Protein AF-A0A6B3EIV5-F1 (afdb_monomer)

Mean predicted aligned error: 2.8 Å

Foldseek 3Di:
DDDDDPQKFKWFFLDFDDDPVQVCQVVCNDPDHAPPPADGTQWTWTAGPVGFIKIGGFDPSHHRPDRMTMDRNVGIDGDDPPDDSD

Secondary structure (DSSP, 8-state):
-PPP-TTEEEEEEEEE---HHHHHHHTT-SSS-PPSS-B--S-EEEE-TT--EEEE-B-TTB-SSSSEEEEEGGG-EEPPTT----

Sequence (86 aa):
RPEPGPGQLLVQVLAANVNFPDALLCRGQYQIRPPLPFTPGVELCGRTADGRRLIGTPVLPHGGFAEYALLEEAASLPAPDALDDA

Structure (mmCIF, N/CA/C/O backbone):
data_AF-A0A6B3EIV5-F1
#
_entry.id   AF-A0A6B3EIV5-F1
#
loop_
_atom_site.group_PDB
_atom_site.id
_atom_site.type_symbol
_atom_site.label_atom_id
_atom_site.label_alt_id
_atom_site.label_comp_id
_atom_site.label_asym_id
_atom_site.label_entity_id
_atom_site.label_seq_id
_atom_site.pdbx_PDB_ins_code
_atom_site.Cartn_x
_atom_site.Cartn_y
_atom_site.Cartn_z
_atom_site.occupancy
_atom_site.B_iso_or_equiv
_atom_site.auth_seq_id
_atom_site.auth_comp_id
_atom_site.auth_asym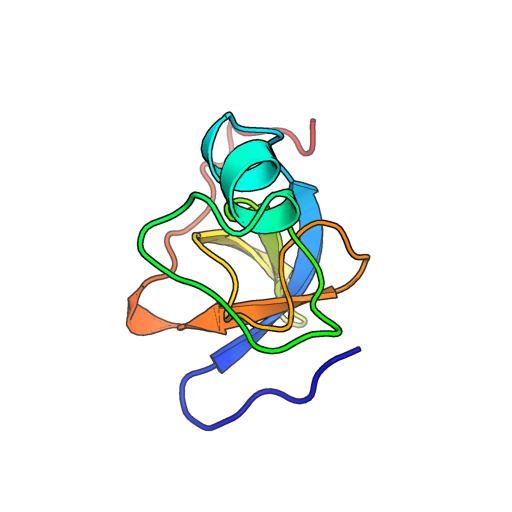_id
_atom_site.auth_atom_id
_atom_site.pdbx_PDB_model_num
ATOM 1 N N . ARG A 1 1 ? -14.314 -4.762 -1.010 1.00 87.25 1 ARG A N 1
ATOM 2 C CA . ARG A 1 1 ? -13.313 -3.709 -1.306 1.00 87.25 1 ARG A CA 1
ATOM 3 C C . ARG A 1 1 ? -13.693 -2.454 -0.528 1.00 87.25 1 ARG A C 1
A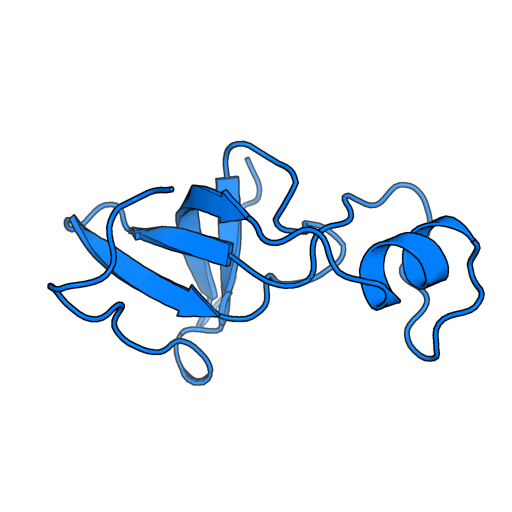TOM 5 O O . ARG A 1 1 ? -14.894 -2.246 -0.391 1.00 87.25 1 ARG A O 1
ATOM 12 N N . PRO A 1 2 ? -12.732 -1.700 0.020 1.00 94.56 2 PRO A N 1
ATOM 13 C CA . PRO A 1 2 ? -13.018 -0.476 0.770 1.00 94.56 2 PRO A CA 1
ATOM 14 C C . PRO A 1 2 ? -13.632 0.610 -0.129 1.00 94.56 2 PRO A C 1
ATOM 16 O O . PRO A 1 2 ? -13.468 0.567 -1.351 1.00 94.56 2 PRO A O 1
ATOM 19 N N . GLU A 1 3 ? -14.346 1.563 0.470 1.00 96.38 3 GLU A N 1
ATOM 20 C CA . GLU A 1 3 ? -14.919 2.719 -0.232 1.00 96.38 3 GLU A CA 1
ATOM 21 C C . GLU A 1 3 ? -13.987 3.933 -0.076 1.00 96.38 3 GLU A C 1
ATOM 23 O O . GLU A 1 3 ? -13.625 4.258 1.056 1.00 96.38 3 GLU A O 1
ATOM 28 N N . PRO A 1 4 ? -13.563 4.591 -1.172 1.00 97.44 4 PRO A N 1
ATOM 29 C CA . PRO A 1 4 ? -12.674 5.746 -1.089 1.00 97.44 4 PRO A CA 1
ATOM 30 C C . PRO A 1 4 ? -13.392 6.962 -0.489 1.00 97.44 4 PRO A C 1
ATOM 32 O O . PRO A 1 4 ? -14.490 7.322 -0.917 1.00 97.44 4 PRO A O 1
ATOM 35 N N . GLY A 1 5 ? -12.748 7.620 0.476 1.00 96.94 5 GLY A N 1
ATOM 36 C CA . GLY A 1 5 ? -13.133 8.944 0.956 1.00 96.94 5 GLY A CA 1
ATOM 37 C C . GLY A 1 5 ? -12.605 10.086 0.071 1.00 96.94 5 GLY A C 1
ATOM 38 O O . GLY A 1 5 ? -11.969 9.848 -0.960 1.00 96.94 5 GLY A O 1
ATOM 39 N N . PRO A 1 6 ? -12.842 11.352 0.461 1.00 97.56 6 PRO A N 1
ATOM 40 C CA . PRO A 1 6 ? -12.279 12.507 -0.235 1.00 97.56 6 PRO A CA 1
ATOM 41 C C . PRO A 1 6 ? -10.749 12.427 -0.323 1.00 97.56 6 PRO A C 1
ATOM 43 O O . PRO A 1 6 ? -10.089 12.235 0.693 1.00 97.56 6 PRO A O 1
ATOM 46 N N . GLY A 1 7 ? -10.194 12.591 -1.528 1.00 97.31 7 GLY A N 1
ATOM 47 C CA . GLY A 1 7 ? -8.745 12.530 -1.769 1.00 97.31 7 GLY A CA 1
ATOM 48 C C . GLY A 1 7 ? -8.157 11.118 -1.824 1.00 97.31 7 GLY A C 1
ATOM 49 O O . GLY A 1 7 ? -6.952 10.977 -2.018 1.00 97.31 7 GLY A O 1
ATOM 50 N N . GLN A 1 8 ? -8.983 10.076 -1.698 1.00 98.31 8 GLN A N 1
ATOM 51 C CA . GLN A 1 8 ? -8.535 8.690 -1.767 1.00 98.31 8 GLN A CA 1
ATOM 52 C C . GLN A 1 8 ? -8.856 8.057 -3.116 1.00 98.31 8 GLN A C 1
ATOM 54 O O . GLN A 1 8 ? -9.910 8.277 -3.714 1.00 98.31 8 GLN A O 1
ATOM 59 N N . LEU A 1 9 ? -7.948 7.202 -3.567 1.00 98.31 9 LEU A N 1
ATOM 60 C CA . LEU A 1 9 ? -8.087 6.414 -4.778 1.00 98.31 9 LEU A CA 1
ATOM 61 C C . LEU A 1 9 ? -8.246 4.948 -4.401 1.00 98.31 9 LEU A C 1
ATOM 63 O O . LEU A 1 9 ? -7.401 4.376 -3.715 1.00 98.31 9 LEU A O 1
ATOM 67 N N . LEU A 1 10 ? -9.314 4.324 -4.892 1.00 98.44 10 LEU A N 1
ATOM 68 C CA . LEU A 1 10 ? -9.425 2.872 -4.887 1.00 98.44 10 LEU A CA 1
ATOM 69 C C . LEU A 1 10 ? -8.563 2.306 -6.016 1.00 98.44 10 LEU A C 1
ATOM 71 O O . LEU A 1 10 ? -8.759 2.656 -7.184 1.00 98.44 10 LEU A O 1
ATOM 75 N N . VAL A 1 11 ? -7.660 1.395 -5.670 1.00 98.38 11 VAL A N 1
ATOM 76 C CA . VAL A 1 11 ? -6.807 0.698 -6.633 1.00 98.38 11 VAL A CA 1
ATOM 77 C C . VAL A 1 11 ? -7.007 -0.809 -6.555 1.00 98.38 11 VAL A C 1
ATOM 79 O O . VAL A 1 11 ? -7.200 -1.364 -5.472 1.00 98.38 11 VAL A O 1
ATOM 82 N N . GLN A 1 12 ? -6.954 -1.475 -7.707 1.00 98.19 12 GLN A N 1
ATOM 83 C CA . GLN A 1 12 ? -6.702 -2.911 -7.774 1.00 98.19 12 GLN A CA 1
ATOM 84 C C . GLN A 1 12 ? -5.222 -3.136 -7.475 1.00 98.19 12 GLN A C 1
ATOM 86 O O . GLN A 1 12 ? -4.373 -2.546 -8.144 1.00 98.19 12 GLN A O 1
ATOM 91 N N . VAL A 1 13 ? -4.909 -3.966 -6.487 1.00 97.62 13 VAL A N 1
ATOM 92 C CA . VAL A 1 13 ? -3.520 -4.281 -6.140 1.00 97.62 13 VAL A CA 1
ATOM 93 C C . VAL A 1 13 ? -2.932 -5.176 -7.226 1.00 97.62 13 VAL A C 1
ATOM 95 O O . VAL A 1 13 ? -3.522 -6.192 -7.589 1.00 97.62 13 VAL A O 1
ATOM 98 N N . LEU A 1 14 ? -1.788 -4.762 -7.767 1.00 96.38 14 LEU A N 1
ATOM 99 C CA . LEU A 1 14 ? -1.027 -5.518 -8.761 1.00 96.38 14 LEU A CA 1
ATOM 100 C C . LEU A 1 14 ? 0.072 -6.324 -8.075 1.00 96.38 14 LEU A C 1
ATOM 102 O O . LEU A 1 14 ? 0.181 -7.524 -8.293 1.00 96.38 14 LEU A O 1
ATOM 106 N N . ALA A 1 15 ? 0.807 -5.660 -7.183 1.00 95.25 15 ALA A N 1
ATOM 107 C CA . ALA A 1 15 ? 1.838 -6.243 -6.341 1.00 95.25 15 ALA A CA 1
ATOM 108 C C . ALA A 1 15 ? 1.837 -5.554 -4.972 1.00 95.25 15 ALA A C 1
ATOM 110 O O . ALA A 1 15 ? 1.533 -4.361 -4.872 1.00 95.25 15 ALA A O 1
ATOM 111 N N . ALA A 1 16 ? 2.197 -6.291 -3.924 1.00 95.44 16 ALA A N 1
ATOM 112 C CA . ALA A 1 16 ? 2.391 -5.756 -2.582 1.00 95.44 16 ALA A CA 1
ATOM 113 C C . ALA A 1 16 ? 3.695 -6.298 -1.998 1.00 95.44 16 ALA A C 1
ATOM 115 O O . ALA A 1 16 ? 3.927 -7.509 -1.999 1.00 95.44 16 ALA A O 1
ATOM 116 N N . ASN A 1 17 ? 4.535 -5.402 -1.483 1.00 92.25 17 ASN A N 1
ATOM 117 C CA . ASN A 1 17 ? 5.825 -5.784 -0.920 1.00 92.25 17 ASN A CA 1
ATOM 118 C C . ASN A 1 17 ? 5.626 -6.402 0.462 1.00 92.25 17 ASN A C 1
ATOM 120 O O . ASN A 1 17 ? 4.841 -5.905 1.270 1.00 92.25 17 ASN A O 1
ATOM 124 N N . VAL A 1 18 ? 6.389 -7.452 0.762 1.00 95.38 18 VAL A N 1
ATOM 125 C CA . VAL A 1 18 ? 6.458 -8.019 2.111 1.00 95.38 18 VAL A CA 1
ATOM 126 C C . VAL A 1 18 ? 7.679 -7.455 2.819 1.00 95.38 18 VAL A C 1
ATOM 128 O O . VAL A 1 18 ? 8.811 -7.811 2.496 1.00 95.38 18 VAL A O 1
ATOM 131 N N . ASN A 1 19 ? 7.449 -6.600 3.813 1.00 94.25 19 ASN A N 1
ATOM 132 C CA . ASN A 1 19 ? 8.504 -5.910 4.539 1.00 94.25 19 ASN A CA 1
ATOM 133 C C . ASN A 1 19 ? 8.545 -6.303 6.028 1.00 94.25 19 ASN A C 1
ATOM 135 O O . ASN A 1 19 ? 7.607 -6.858 6.603 1.00 94.25 19 ASN A O 1
ATOM 139 N N . PHE A 1 20 ? 9.643 -5.956 6.707 1.00 96.62 20 PHE A N 1
ATOM 140 C CA . PHE A 1 20 ? 9.769 -6.150 8.157 1.00 96.62 20 PHE A CA 1
ATOM 141 C C . PHE A 1 20 ? 8.694 -5.405 8.989 1.00 96.62 20 PHE A C 1
ATOM 143 O O . PHE A 1 20 ? 8.174 -6.006 9.936 1.00 96.62 20 PHE A O 1
ATOM 150 N N . PRO A 1 21 ? 8.288 -4.155 8.661 1.00 94.56 21 PRO A N 1
ATOM 151 C CA . PRO A 1 21 ? 7.190 -3.471 9.347 1.00 94.56 21 PRO A CA 1
ATOM 152 C C . PRO A 1 21 ? 5.854 -4.219 9.301 1.00 94.56 21 PRO A C 1
ATOM 154 O O . PRO A 1 21 ? 5.109 -4.143 10.275 1.00 94.56 21 PRO A O 1
ATOM 157 N N . ASP A 1 22 ? 5.564 -4.992 8.249 1.00 96.19 22 ASP A N 1
ATOM 158 C CA . ASP A 1 22 ? 4.333 -5.791 8.175 1.00 96.19 22 ASP A CA 1
ATOM 159 C C . ASP A 1 22 ? 4.295 -6.854 9.278 1.00 96.19 22 ASP A C 1
ATOM 161 O O . ASP A 1 22 ? 3.288 -7.021 9.969 1.00 96.19 22 ASP A O 1
ATOM 165 N N . ALA A 1 23 ? 5.428 -7.521 9.523 1.00 96.44 23 ALA A N 1
ATOM 166 C CA . ALA A 1 23 ? 5.552 -8.478 10.618 1.00 96.44 23 ALA A CA 1
ATOM 167 C C . ALA A 1 23 ? 5.397 -7.800 11.991 1.00 96.44 23 ALA A C 1
ATOM 169 O O . ALA A 1 23 ? 4.772 -8.363 12.895 1.00 96.44 23 ALA A O 1
ATOM 170 N N . LEU A 1 24 ? 5.938 -6.587 12.156 1.00 97.06 24 LEU A N 1
ATOM 171 C CA . LEU A 1 24 ? 5.787 -5.813 13.391 1.00 97.06 24 LEU A CA 1
ATOM 172 C C . LEU A 1 24 ? 4.345 -5.339 13.610 1.00 97.06 24 LEU A C 1
ATOM 174 O O . LEU A 1 24 ? 3.877 -5.373 14.750 1.00 97.06 24 LEU A O 1
ATOM 178 N N . LEU A 1 25 ? 3.632 -4.939 12.551 1.00 96.00 25 LEU A N 1
ATOM 179 C CA . LEU A 1 25 ? 2.210 -4.587 12.602 1.00 96.00 25 LEU A CA 1
ATOM 180 C C . LEU A 1 25 ? 1.379 -5.777 13.080 1.00 96.00 25 LEU A C 1
ATOM 182 O O . LEU A 1 25 ? 0.636 -5.647 14.052 1.00 96.00 25 LEU A O 1
ATOM 186 N N . CYS A 1 26 ? 1.570 -6.954 12.476 1.00 95.38 26 CYS A N 1
ATOM 187 C CA . CYS A 1 26 ? 0.882 -8.184 12.880 1.00 95.38 26 CYS A CA 1
ATOM 188 C C . CYS A 1 26 ? 1.133 -8.556 14.351 1.00 95.38 26 CYS A C 1
ATOM 190 O O . CYS A 1 26 ? 0.260 -9.121 15.00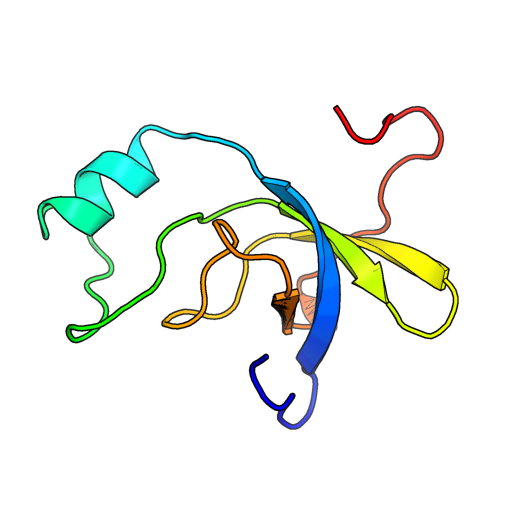5 1.00 95.38 26 CYS A O 1
ATOM 192 N N . ARG A 1 27 ? 2.316 -8.233 14.891 1.00 95.56 27 ARG A N 1
ATOM 193 C CA . ARG A 1 27 ? 2.680 -8.486 16.297 1.00 95.56 27 ARG A CA 1
ATOM 194 C C . ARG A 1 27 ? 2.258 -7.373 17.262 1.00 95.56 27 ARG A C 1
ATOM 196 O O . ARG A 1 27 ? 2.496 -7.506 18.460 1.00 95.56 27 ARG A O 1
ATOM 203 N N . GLY A 1 28 ? 1.701 -6.262 16.774 1.00 94.50 28 GLY A N 1
ATOM 204 C CA . GLY A 1 28 ? 1.420 -5.076 17.594 1.00 94.50 28 GLY A CA 1
ATOM 205 C C . GLY A 1 28 ? 2.681 -4.391 18.142 1.00 94.50 28 GLY A C 1
ATOM 206 O O . GLY A 1 28 ? 2.619 -3.670 19.136 1.00 94.50 28 GLY A O 1
ATOM 207 N N . GLN A 1 29 ? 3.834 -4.636 17.513 1.00 95.88 29 GLN A N 1
ATOM 208 C CA . GLN A 1 29 ? 5.153 -4.148 17.930 1.00 95.88 29 GLN A CA 1
ATOM 209 C C . GLN A 1 29 ? 5.620 -2.928 17.129 1.00 95.88 29 GLN A C 1
ATOM 211 O O . GLN A 1 29 ? 6.650 -2.342 17.455 1.00 95.88 29 GLN A O 1
ATOM 216 N N . TYR A 1 30 ? 4.874 -2.527 16.098 1.00 94.81 30 TYR A N 1
ATOM 217 C CA . TYR A 1 30 ? 5.165 -1.309 15.351 1.00 94.81 30 TYR A CA 1
ATOM 218 C C . TYR A 1 30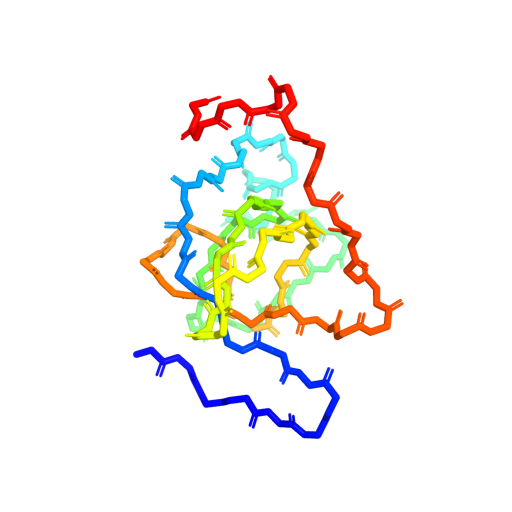 ? 4.690 -0.048 16.095 1.00 94.81 30 TYR A C 1
ATOM 220 O O . TYR A 1 30 ? 3.911 -0.117 17.056 1.00 94.81 30 TYR A O 1
ATOM 228 N N . GLN A 1 31 ? 5.195 1.115 15.670 1.00 93.50 31 GLN A N 1
ATOM 229 C CA . GLN A 1 31 ? 4.813 2.414 16.240 1.00 93.50 31 GLN A CA 1
ATOM 230 C C . GLN A 1 31 ? 3.337 2.720 15.967 1.00 93.50 31 GLN A C 1
ATOM 232 O O . GLN A 1 31 ? 2.605 3.122 16.868 1.00 93.50 31 GLN A O 1
ATOM 237 N N . ILE A 1 32 ? 2.897 2.471 14.732 1.00 89.75 32 ILE A N 1
ATOM 238 C CA . ILE A 1 32 ? 1.489 2.531 14.339 1.00 89.75 32 ILE A CA 1
ATOM 239 C C . ILE A 1 32 ? 0.835 1.198 14.703 1.00 89.75 32 ILE A C 1
ATOM 241 O O . ILE A 1 32 ? 1.377 0.137 14.398 1.00 89.75 32 ILE A O 1
ATOM 245 N N . ARG A 1 33 ? -0.327 1.250 15.361 1.00 92.56 33 ARG A N 1
ATOM 246 C CA . ARG A 1 33 ? -1.071 0.067 15.819 1.00 92.56 33 ARG A CA 1
ATOM 247 C C . ARG A 1 33 ? -2.543 0.197 15.430 1.00 92.56 33 ARG A C 1
ATOM 249 O O . ARG A 1 33 ? -3.318 0.757 16.205 1.00 92.56 33 ARG A O 1
ATOM 256 N N . PRO A 1 34 ? -2.928 -0.261 14.228 1.00 91.69 34 PRO A N 1
ATOM 257 C CA . PRO A 1 34 ? -4.323 -0.252 13.810 1.00 91.69 34 PRO A CA 1
ATOM 258 C C . PRO A 1 34 ? -5.184 -1.093 14.766 1.00 91.69 34 PRO A C 1
ATOM 260 O O . PRO A 1 34 ? -4.704 -2.114 15.271 1.00 91.69 34 PRO A O 1
ATOM 263 N N . PRO A 1 35 ? -6.444 -0.702 15.022 1.00 91.75 35 PRO A N 1
ATOM 264 C CA . PRO A 1 35 ? -7.366 -1.553 15.762 1.00 91.75 35 PRO A CA 1
ATOM 265 C C . PRO A 1 35 ? -7.601 -2.863 14.999 1.00 91.75 35 PRO A C 1
ATOM 267 O O . PRO A 1 35 ? -7.669 -2.877 13.772 1.00 91.75 35 PRO A O 1
ATOM 270 N N . LEU A 1 36 ? -7.732 -3.969 15.732 1.00 94.12 36 LEU A N 1
ATOM 271 C CA . LEU A 1 36 ? -8.099 -5.258 15.149 1.00 94.12 36 LEU A CA 1
ATOM 272 C C . LEU A 1 36 ? -9.613 -5.305 14.855 1.00 94.12 36 LEU A C 1
ATOM 274 O O . LEU A 1 36 ? -10.389 -4.784 15.661 1.00 94.12 36 LEU A O 1
ATOM 278 N N . PRO A 1 37 ? -10.051 -5.986 13.777 1.00 94.62 37 PRO A N 1
ATOM 279 C CA . PRO A 1 37 ? -9.230 -6.588 12.722 1.00 94.62 37 PRO A CA 1
ATOM 280 C C . PRO A 1 37 ? -8.693 -5.539 11.731 1.00 94.62 37 PRO A C 1
ATOM 282 O O . PRO A 1 37 ? -9.360 -4.548 11.449 1.00 94.62 37 PRO A O 1
ATOM 285 N N . PHE A 1 38 ? -7.518 -5.795 11.151 1.00 96.31 38 PHE A N 1
ATOM 286 C CA . PHE A 1 38 ? -6.972 -4.998 10.047 1.00 96.31 38 PHE A CA 1
ATOM 287 C C . PHE A 1 38 ? -6.296 -5.895 9.003 1.00 96.31 38 PHE A C 1
ATOM 289 O O . PHE A 1 38 ? -5.925 -7.034 9.296 1.00 96.31 38 PHE A O 1
ATOM 296 N N . THR A 1 39 ? -6.118 -5.361 7.796 1.00 97.25 39 THR A N 1
ATOM 297 C CA . THR A 1 39 ? -5.345 -5.983 6.715 1.00 97.25 39 THR A CA 1
ATOM 298 C C . THR A 1 39 ? -3.922 -5.404 6.713 1.00 97.25 39 THR A C 1
ATOM 300 O O . THR A 1 39 ? -3.791 -4.183 6.614 1.00 97.25 39 THR A O 1
ATOM 303 N N . PRO A 1 40 ? -2.858 -6.223 6.832 1.00 96.56 40 PRO A N 1
ATOM 304 C CA . PRO A 1 40 ? -1.465 -5.766 6.723 1.00 96.56 40 PRO A CA 1
ATOM 305 C C . PRO A 1 40 ? -1.046 -5.435 5.277 1.00 96.56 40 PRO A C 1
ATOM 307 O O . PRO A 1 40 ? -1.847 -5.540 4.349 1.00 96.56 40 PRO A O 1
ATOM 310 N N . GLY A 1 41 ? 0.219 -5.056 5.080 1.00 96.81 41 GLY A N 1
ATOM 311 C CA . GLY A 1 41 ? 0.771 -4.639 3.792 1.00 96.81 41 GLY A CA 1
ATOM 312 C C . GLY A 1 41 ? 0.883 -3.123 3.736 1.00 96.81 41 GLY A C 1
ATOM 313 O O . GLY A 1 41 ? -0.126 -2.441 3.575 1.00 96.81 41 GLY A O 1
ATOM 314 N N . VAL A 1 42 ? 2.099 -2.604 3.899 1.00 96.38 42 VAL A N 1
ATOM 315 C CA . VAL A 1 42 ? 2.383 -1.156 3.972 1.00 96.38 42 VAL A CA 1
ATOM 316 C C . VAL A 1 42 ? 2.873 -0.539 2.663 1.00 96.38 42 VAL A C 1
ATOM 318 O O . VAL A 1 42 ? 3.048 0.675 2.589 1.00 96.38 42 VAL A O 1
ATOM 321 N N . GLU A 1 43 ? 3.067 -1.338 1.619 1.00 96.06 43 GLU A N 1
ATOM 322 C CA . GLU A 1 43 ? 3.486 -0.860 0.302 1.00 96.06 43 GLU A CA 1
ATOM 323 C C . GLU A 1 43 ? 2.839 -1.688 -0.800 1.00 96.06 43 GLU A C 1
ATOM 325 O O . GLU A 1 43 ? 2.737 -2.913 -0.694 1.00 96.06 43 GLU A O 1
ATOM 330 N N . LEU A 1 44 ? 2.421 -1.014 -1.870 1.00 96.50 44 LEU A N 1
ATOM 331 C CA . LEU A 1 44 ? 1.862 -1.663 -3.047 1.00 96.50 44 LEU A CA 1
ATOM 332 C C . LEU A 1 44 ? 2.127 -0.881 -4.333 1.00 96.50 44 LEU A C 1
ATOM 334 O O . LEU A 1 44 ? 2.326 0.337 -4.312 1.00 96.50 44 LEU A O 1
ATOM 338 N N . CYS A 1 45 ? 2.033 -1.597 -5.452 1.00 96.88 45 CYS A N 1
ATOM 339 C CA . CYS A 1 45 ? 1.695 -1.045 -6.755 1.00 96.88 45 CYS A CA 1
ATOM 340 C C . CYS A 1 45 ? 0.235 -1.391 -7.072 1.00 96.88 45 CYS A C 1
ATOM 342 O O . CYS A 1 45 ? -0.194 -2.538 -6.917 1.00 96.88 45 CYS A O 1
ATOM 344 N N . GLY A 1 46 ? -0.540 -0.403 -7.512 1.00 96.62 46 GLY A N 1
ATOM 345 C CA . GLY A 1 46 ? -1.959 -0.559 -7.799 1.00 96.62 46 GLY A CA 1
ATOM 346 C C . GLY A 1 46 ? -2.398 0.144 -9.076 1.00 96.62 46 GLY A C 1
ATOM 347 O O . GLY A 1 46 ? -1.746 1.070 -9.557 1.00 96.62 46 GLY A O 1
ATOM 348 N N . ARG A 1 47 ? -3.534 -0.297 -9.620 1.00 97.62 47 ARG A N 1
ATOM 349 C CA . ARG A 1 47 ? -4.172 0.266 -10.814 1.00 97.62 47 ARG A CA 1
ATOM 350 C C . ARG A 1 47 ? -5.495 0.929 -10.462 1.00 97.62 47 ARG A C 1
ATOM 352 O O . ARG A 1 47 ? -6.369 0.291 -9.876 1.00 97.62 47 ARG A O 1
ATOM 359 N N . THR A 1 48 ? -5.661 2.189 -10.834 1.00 98.00 48 THR A N 1
ATOM 360 C CA . THR A 1 48 ? -6.942 2.904 -10.734 1.00 98.00 48 THR A CA 1
ATOM 361 C C . THR A 1 48 ? -7.904 2.465 -11.843 1.00 98.00 48 THR A C 1
ATOM 363 O O . THR A 1 48 ? -7.507 1.863 -12.843 1.00 98.00 48 THR A O 1
ATOM 366 N N . ALA A 1 49 ? -9.190 2.803 -11.702 1.00 96.62 49 ALA A N 1
ATOM 367 C CA . ALA A 1 49 ? -10.212 2.481 -12.705 1.00 96.62 49 ALA A CA 1
ATOM 368 C C . ALA A 1 49 ? -9.969 3.148 -14.076 1.00 96.62 49 ALA A C 1
ATOM 370 O O . ALA A 1 49 ? -10.382 2.607 -15.098 1.00 96.62 49 ALA A O 1
ATOM 371 N N . ASP A 1 50 ? -9.286 4.296 -14.101 1.00 96.56 50 ASP A N 1
ATOM 372 C CA . ASP A 1 50 ? -8.871 5.000 -15.324 1.00 96.56 50 ASP A CA 1
ATOM 373 C C . ASP A 1 50 ? -7.538 4.478 -15.905 1.00 96.56 50 ASP A C 1
ATOM 375 O O . ASP A 1 50 ? -7.038 5.016 -16.890 1.00 96.56 50 ASP A O 1
ATOM 379 N N . GLY A 1 51 ? -6.968 3.414 -15.325 1.00 96.19 51 GLY A N 1
ATOM 380 C CA . GLY A 1 51 ? -5.806 2.700 -15.855 1.00 96.19 51 GLY A CA 1
ATOM 381 C C . GLY A 1 51 ? -4.441 3.220 -15.399 1.00 96.19 51 GLY A C 1
ATOM 382 O O . GLY A 1 51 ? -3.431 2.609 -15.755 1.00 96.19 51 GLY A O 1
ATOM 383 N N . ARG A 1 52 ? -4.373 4.290 -14.594 1.00 96.44 52 ARG A N 1
ATOM 384 C CA . ARG A 1 52 ? -3.100 4.767 -14.026 1.00 96.44 52 ARG A CA 1
ATOM 385 C C . ARG A 1 52 ? -2.514 3.717 -13.082 1.00 96.44 52 ARG A C 1
ATOM 387 O O . 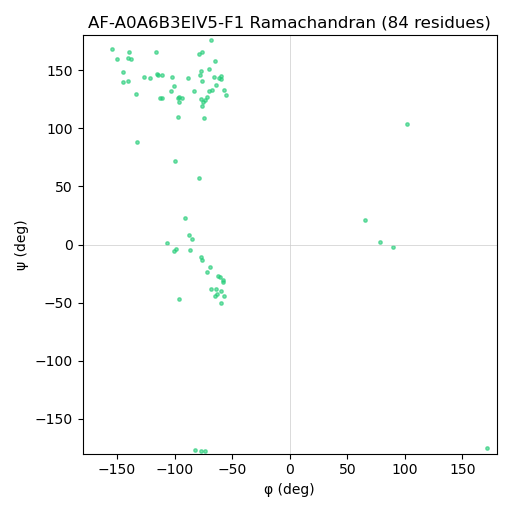ARG A 1 52 ? -3.228 3.130 -12.269 1.00 96.44 52 ARG A O 1
ATOM 394 N N . ARG A 1 53 ? -1.200 3.502 -13.172 1.00 96.75 53 ARG A N 1
ATOM 395 C CA . ARG A 1 53 ? -0.441 2.696 -12.208 1.00 96.75 53 ARG A CA 1
ATOM 396 C C . ARG A 1 53 ? 0.190 3.623 -11.181 1.00 96.75 53 ARG A C 1
ATOM 398 O O . ARG A 1 53 ? 0.874 4.576 -11.552 1.00 96.75 53 ARG A O 1
ATOM 405 N N . LEU A 1 54 ? -0.052 3.345 -9.908 1.00 97.38 54 LEU A N 1
ATOM 406 C CA . LEU A 1 54 ? 0.429 4.135 -8.783 1.00 97.38 54 LEU A CA 1
ATOM 407 C C . LEU A 1 54 ? 1.173 3.237 -7.800 1.00 97.38 54 LEU A C 1
ATOM 409 O O . LEU A 1 54 ? 0.782 2.092 -7.585 1.00 97.38 54 LEU A O 1
ATOM 413 N N . ILE A 1 55 ? 2.221 3.772 -7.190 1.00 96.94 55 ILE A N 1
ATOM 414 C CA . ILE A 1 55 ? 2.897 3.182 -6.038 1.00 96.94 55 ILE A CA 1
ATOM 415 C C . ILE A 1 55 ? 2.638 4.043 -4.807 1.00 96.94 55 ILE A C 1
ATOM 417 O O . ILE A 1 55 ? 2.538 5.272 -4.901 1.00 96.94 55 ILE A O 1
ATOM 421 N N . GLY A 1 56 ? 2.537 3.402 -3.649 1.00 96.38 56 GLY A N 1
ATOM 422 C CA . GLY A 1 56 ? 2.371 4.119 -2.396 1.00 96.38 56 GLY A CA 1
ATOM 423 C C . GLY A 1 56 ? 2.062 3.222 -1.209 1.00 96.38 56 GLY A C 1
ATOM 424 O O . GLY A 1 56 ? 2.041 1.991 -1.298 1.00 96.38 56 GLY A O 1
ATOM 425 N N . THR A 1 57 ? 1.804 3.884 -0.087 1.00 96.81 57 THR A N 1
ATOM 426 C CA . THR A 1 57 ? 1.388 3.255 1.163 1.00 96.81 57 THR A CA 1
ATOM 427 C C . THR A 1 57 ? -0.140 3.241 1.244 1.00 96.81 57 THR A C 1
ATOM 429 O O . THR A 1 57 ? -0.760 4.301 1.123 1.00 96.81 57 THR A O 1
ATOM 432 N N . PRO A 1 58 ? -0.767 2.074 1.460 1.00 96.94 58 PRO A N 1
ATOM 433 C CA . PRO A 1 58 ? -2.210 1.971 1.597 1.00 96.94 58 PRO A CA 1
ATOM 434 C C . PRO A 1 58 ? -2.729 2.584 2.896 1.00 96.94 58 PRO A C 1
ATOM 436 O O . PRO A 1 58 ? -2.063 2.575 3.935 1.00 96.94 58 PRO A O 1
ATOM 439 N N . VAL A 1 59 ? -3.967 3.069 2.849 1.00 96.19 59 VAL A N 1
ATOM 440 C CA . VAL A 1 59 ? -4.659 3.637 4.008 1.00 96.19 59 VAL A CA 1
ATOM 441 C C . VAL A 1 59 ? -5.097 2.518 4.955 1.00 96.19 59 VAL A C 1
ATOM 443 O O . VAL A 1 59 ? -6.031 1.758 4.688 1.00 96.19 59 VAL A O 1
ATOM 446 N N . LEU A 1 60 ? -4.433 2.426 6.108 1.00 94.06 60 LEU A N 1
ATOM 447 C CA . LEU A 1 60 ? -4.826 1.517 7.186 1.00 94.06 60 LEU A CA 1
ATOM 448 C C . LEU A 1 60 ? -6.197 1.928 7.767 1.00 94.06 60 LEU A C 1
ATOM 450 O O . LEU A 1 60 ? -6.477 3.121 7.874 1.00 94.06 60 LEU A O 1
ATOM 454 N N . PRO A 1 61 ? -7.059 0.973 8.167 1.00 94.88 61 PRO A N 1
ATOM 455 C CA . PRO A 1 61 ? -6.772 -0.445 8.414 1.00 94.88 61 PRO A CA 1
ATOM 456 C C . PRO A 1 61 ? -6.874 -1.366 7.179 1.00 94.88 61 PRO A C 1
ATOM 458 O O . PRO A 1 61 ? -6.795 -2.585 7.334 1.00 94.88 61 PRO A O 1
ATOM 461 N N . HIS A 1 62 ? -7.040 -0.828 5.967 1.00 96.38 62 HIS A N 1
ATOM 462 C CA . HIS A 1 62 ? -7.170 -1.599 4.725 1.00 96.38 62 HIS A CA 1
ATOM 463 C C . HIS A 1 62 ? -5.847 -1.649 3.940 1.00 96.38 62 HIS A C 1
ATOM 465 O O . HIS A 1 62 ? -5.704 -1.005 2.902 1.00 96.38 62 HIS A O 1
ATOM 471 N N . GLY A 1 63 ? -4.875 -2.404 4.463 1.00 97.19 63 GLY A N 1
ATOM 472 C CA . GLY A 1 63 ? -3.548 -2.568 3.863 1.00 97.19 63 GLY A CA 1
ATOM 473 C C . GLY A 1 63 ? -3.514 -3.340 2.539 1.00 97.19 63 GLY A C 1
ATOM 474 O O . GLY A 1 63 ? -4.522 -3.84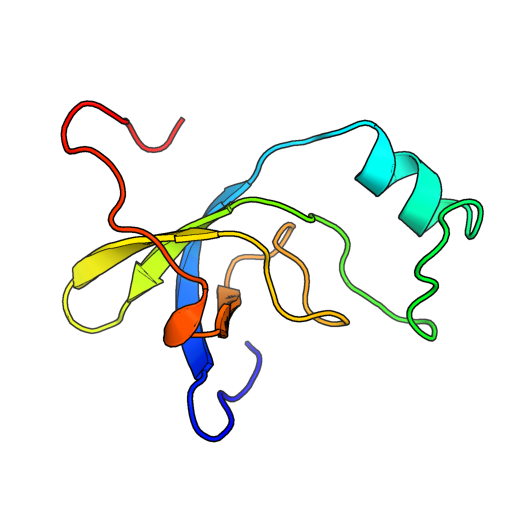7 2.045 1.00 97.19 63 GLY A O 1
ATOM 475 N N . GLY A 1 64 ? -2.313 -3.411 1.965 1.00 97.56 64 GLY A N 1
ATOM 476 C CA . GLY A 1 64 ? -2.048 -3.879 0.603 1.00 97.56 64 GLY A CA 1
ATOM 477 C C . GLY A 1 64 ? -2.073 -5.393 0.402 1.00 97.56 64 GLY A C 1
ATOM 478 O O . GLY A 1 64 ? -2.095 -5.834 -0.742 1.00 97.56 64 GLY A O 1
ATOM 479 N N . PHE A 1 65 ? -2.114 -6.211 1.460 1.00 97.81 65 PHE A N 1
ATOM 480 C CA . PHE A 1 65 ? -2.279 -7.669 1.335 1.00 97.81 65 PHE A CA 1
ATOM 481 C C . PHE A 1 65 ? -3.747 -8.047 1.081 1.00 97.81 65 PHE A C 1
ATOM 483 O O . PHE A 1 65 ? -4.373 -8.786 1.843 1.00 97.81 65 PHE A O 1
ATOM 490 N N . ALA A 1 66 ? -4.302 -7.493 0.006 1.00 97.81 66 ALA A N 1
ATOM 491 C CA . ALA A 1 66 ? -5.667 -7.670 -0.464 1.00 97.81 66 ALA A CA 1
ATOM 492 C C . ALA A 1 66 ? -5.740 -7.417 -1.978 1.00 97.81 66 ALA A C 1
ATOM 494 O O . ALA A 1 66 ? -4.825 -6.861 -2.568 1.00 97.81 66 ALA A O 1
ATOM 495 N N . GLU A 1 67 ? -6.862 -7.771 -2.608 1.00 98.06 67 GLU A N 1
ATOM 496 C CA . GLU A 1 67 ? -7.092 -7.508 -4.040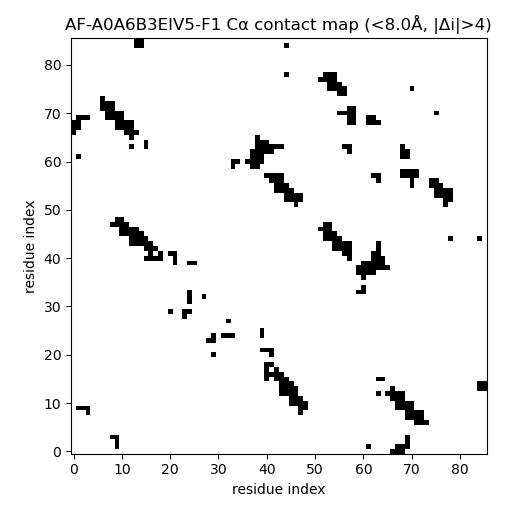 1.00 98.06 67 GLU A CA 1
ATOM 497 C C . GLU A 1 67 ? -7.328 -6.018 -4.348 1.00 98.06 67 GLU A C 1
ATOM 499 O O . GLU A 1 67 ? -7.127 -5.565 -5.475 1.00 98.06 67 GLU A O 1
ATOM 504 N N . TYR A 1 68 ? -7.780 -5.250 -3.352 1.00 98.50 68 TYR A N 1
ATOM 505 C CA . TYR A 1 68 ? -8.070 -3.824 -3.469 1.00 98.50 68 TYR A CA 1
ATOM 506 C C . TYR A 1 68 ? -7.635 -3.080 -2.213 1.00 98.50 68 TYR A C 1
ATOM 508 O O . TYR A 1 68 ? -7.904 -3.540 -1.102 1.00 98.50 68 TYR A O 1
ATOM 516 N N . ALA A 1 69 ? -7.074 -1.890 -2.404 1.00 98.44 69 ALA A N 1
ATOM 517 C CA . ALA A 1 69 ? -6.647 -1.005 -1.330 1.00 98.44 69 ALA A CA 1
ATOM 518 C C . ALA A 1 69 ? -6.983 0.457 -1.655 1.00 98.44 69 ALA A C 1
ATOM 520 O O . ALA A 1 69 ? -7.303 0.796 -2.798 1.00 98.44 69 ALA A O 1
ATOM 521 N N . LEU A 1 70 ? -6.922 1.314 -0.637 1.00 98.50 70 LEU A N 1
ATOM 522 C CA . LEU A 1 70 ? -7.034 2.761 -0.799 1.00 98.50 70 LEU A CA 1
ATOM 523 C C . LEU A 1 70 ? -5.644 3.388 -0.746 1.00 98.50 70 LEU A C 1
ATOM 525 O O . LEU A 1 70 ? -4.866 3.040 0.138 1.00 98.50 70 LEU A O 1
ATOM 529 N N . LEU A 1 71 ? -5.360 4.328 -1.641 1.00 98.38 71 LEU A N 1
ATOM 530 C CA . LEU A 1 71 ? -4.195 5.209 -1.571 1.00 98.38 71 LEU A CA 1
ATOM 531 C C . LEU A 1 71 ? -4.650 6.657 -1.375 1.00 98.38 71 LEU A C 1
ATOM 533 O O . LEU A 1 71 ? -5.679 7.055 -1.916 1.00 98.38 71 LEU A O 1
ATOM 537 N N . GLU A 1 72 ? -3.867 7.457 -0.655 1.00 98.12 72 GLU A N 1
ATOM 538 C CA . GLU A 1 72 ? -4.031 8.915 -0.649 1.00 98.12 72 GLU A CA 1
ATOM 539 C C . GLU A 1 72 ? -3.485 9.487 -1.964 1.00 98.12 72 GLU A C 1
ATOM 541 O O . GLU A 1 72 ? -2.311 9.284 -2.291 1.00 98.12 72 GLU A O 1
ATOM 546 N N . GLU A 1 73 ? -4.308 10.21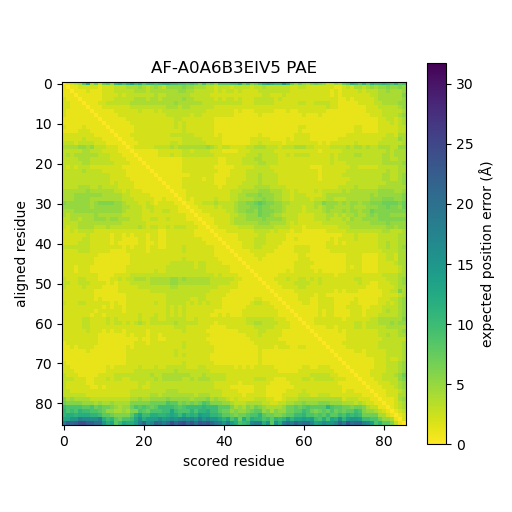3 -2.726 1.00 97.12 73 GLU A N 1
ATOM 547 C CA . GLU A 1 73 ? -3.935 10.743 -4.046 1.00 97.12 73 GLU A CA 1
ATOM 548 C C . GLU A 1 73 ? -2.686 11.627 -3.959 1.00 97.12 73 GLU A C 1
ATOM 550 O O . GLU A 1 73 ? -1.750 11.467 -4.739 1.00 97.12 73 GLU A O 1
ATOM 555 N N . ALA A 1 74 ? -2.629 12.500 -2.951 1.00 97.56 74 ALA A N 1
ATOM 556 C CA . ALA A 1 74 ? -1.523 13.433 -2.749 1.00 97.56 74 ALA A CA 1
ATOM 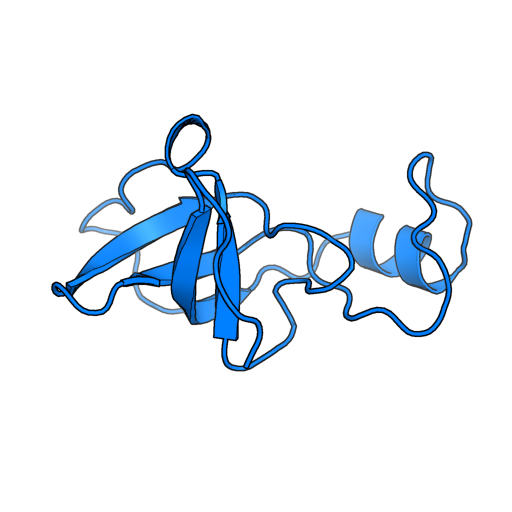557 C C . ALA A 1 74 ? -0.199 12.764 -2.334 1.00 97.56 74 ALA A C 1
ATOM 559 O O . ALA A 1 74 ? 0.858 13.379 -2.466 1.00 97.56 74 ALA A O 1
ATOM 560 N N . ALA A 1 75 ? -0.247 11.533 -1.817 1.00 96.81 75 ALA A N 1
ATOM 561 C CA . ALA A 1 75 ? 0.928 10.775 -1.378 1.00 96.81 75 ALA A CA 1
ATOM 562 C C . ALA A 1 75 ? 1.293 9.628 -2.338 1.00 96.81 75 ALA A C 1
ATOM 564 O O . ALA A 1 75 ? 2.238 8.884 -2.079 1.00 96.81 75 ALA A O 1
ATOM 565 N N . SER A 1 76 ? 0.547 9.476 -3.433 1.00 97.62 76 SER A N 1
ATOM 566 C CA . SER A 1 76 ? 0.783 8.451 -4.446 1.00 97.62 76 SER A CA 1
ATOM 567 C C . SER A 1 76 ? 1.748 8.952 -5.511 1.00 97.62 76 SER A C 1
ATOM 569 O O . SER A 1 76 ? 1.691 10.108 -5.929 1.00 97.62 76 SER A O 1
ATOM 571 N N . LEU A 1 77 ? 2.604 8.061 -6.003 1.00 97.62 77 LEU A N 1
ATOM 572 C CA . LEU A 1 77 ? 3.520 8.356 -7.103 1.00 97.62 77 LEU A CA 1
ATOM 573 C C . LEU A 1 77 ? 3.158 7.508 -8.327 1.00 97.62 77 LEU A C 1
ATOM 575 O O . LEU A 1 77 ? 2.735 6.364 -8.157 1.00 97.62 77 LEU A O 1
ATOM 579 N N . PRO A 1 78 ? 3.329 8.013 -9.561 1.00 97.00 78 PRO A N 1
ATOM 580 C CA . PRO A 1 78 ? 3.221 7.180 -10.752 1.00 97.00 78 PRO A CA 1
ATOM 581 C C . PRO A 1 78 ? 4.199 6.006 -10.677 1.00 97.00 78 PRO A C 1
ATOM 583 O O . PRO A 1 78 ? 5.377 6.193 -10.364 1.00 97.00 78 PRO A O 1
ATOM 586 N N . ALA A 1 79 ? 3.720 4.801 -10.978 1.00 95.00 79 ALA A N 1
ATOM 587 C CA . ALA A 1 79 ? 4.608 3.659 -11.136 1.00 95.00 79 ALA A CA 1
ATOM 588 C C . ALA A 1 79 ? 5.479 3.869 -12.391 1.00 95.00 79 ALA A C 1
ATOM 590 O O . ALA A 1 79 ? 4.932 4.226 -13.438 1.00 95.00 79 ALA A O 1
ATOM 591 N N . PRO A 1 80 ? 6.804 3.652 -12.326 1.00 92.19 80 PRO A N 1
ATOM 592 C CA . PRO A 1 80 ? 7.654 3.700 -13.512 1.00 92.19 80 PRO A CA 1
ATOM 593 C C . PRO A 1 80 ? 7.220 2.668 -14.561 1.00 92.19 80 PRO A C 1
ATOM 595 O O . PRO A 1 80 ? 6.908 1.532 -14.210 1.00 92.19 80 PRO A O 1
ATOM 598 N N . ASP A 1 81 ? 7.289 3.014 -15.849 1.00 89.00 81 ASP A N 1
ATOM 599 C CA . ASP A 1 81 ? 6.928 2.090 -16.942 1.00 89.00 81 ASP A CA 1
ATOM 600 C C . ASP A 1 81 ? 7.790 0.818 -16.963 1.00 89.00 81 ASP A C 1
ATOM 602 O O . ASP A 1 81 ? 7.342 -0.233 -17.413 1.00 89.00 81 ASP A O 1
ATOM 606 N N . ALA A 1 82 ? 9.025 0.910 -16.460 1.00 88.50 82 ALA A N 1
ATOM 607 C CA . ALA A 1 82 ? 9.950 -0.214 -16.353 1.00 88.50 82 ALA A CA 1
ATOM 608 C C . ALA A 1 82 ? 9.624 -1.179 -15.200 1.00 88.50 82 ALA A C 1
ATOM 610 O O . ALA A 1 82 ? 10.202 -2.261 -15.150 1.00 88.50 82 ALA A O 1
ATOM 611 N N . LEU A 1 83 ? 8.751 -0.786 -14.265 1.00 80.88 83 LEU A N 1
ATOM 612 C CA . LEU A 1 83 ? 8.303 -1.651 -13.179 1.00 80.88 83 LEU A CA 1
ATOM 613 C C . LEU A 1 83 ? 7.293 -2.644 -13.758 1.00 80.88 83 LEU A C 1
ATOM 615 O O . LEU A 1 83 ? 6.251 -2.222 -14.270 1.00 80.88 83 LEU A O 1
ATOM 619 N N . ASP A 1 84 ? 7.575 -3.939 -13.689 1.00 81.19 84 ASP A N 1
ATOM 620 C CA . ASP A 1 84 ? 6.568 -4.960 -13.968 1.00 81.19 84 ASP A CA 1
ATOM 621 C C . ASP A 1 84 ? 5.608 -5.103 -12.770 1.00 81.19 84 ASP A C 1
ATOM 623 O O . ASP A 1 84 ? 5.623 -4.298 -11.838 1.00 81.19 84 ASP A O 1
ATOM 627 N N . ASP A 1 85 ? 4.662 -6.035 -12.848 1.00 69.31 85 ASP A N 1
ATOM 628 C CA . ASP A 1 85 ? 3.669 -6.257 -11.788 1.00 69.31 85 ASP A CA 1
ATOM 629 C C . ASP A 1 85 ? 4.165 -7.313 -10.762 1.00 69.31 85 ASP A C 1
ATOM 631 O O . ASP A 1 85 ? 3.334 -7.950 -10.117 1.00 69.31 85 ASP A O 1
ATOM 635 N N . ALA A 1 86 ? 5.487 -7.542 -10.644 1.00 59.03 86 ALA A N 1
ATOM 636 C CA . ALA A 1 86 ? 6.096 -8.679 -9.934 1.00 59.03 86 ALA A CA 1
ATOM 637 C C . ALA A 1 86 ? 7.015 -8.288 -8.761 1.00 59.03 86 ALA A C 1
ATOM 639 O O . ALA A 1 86 ? 7.879 -7.399 -8.920 1.00 59.03 86 ALA A O 1
#

Nearest PDB structures (foldseek):
  1iz0-assembly1_A  TM=8.919E-01  e=5.349E-06  Thermus thermophilus
  1yb5-assembly1_A  TM=8.962E-01  e=8.638E-06  Homo sapiens
  4z6k-assembly1_D  TM=8.591E-01  e=7.467E-05  Moraxella sp. TAE123
  4w82-assembly1_B  TM=7.663E-01  e=4.784E-04  Homo sapiens
  1zsy-assembly1_A  TM=7.826E-01  e=2.560E-03  Homo sapiens

Radius of gyration: 12.47 Å; Cα contacts (8 Å, |Δi|>4): 181; chains: 1; bounding box: 25×22×35 Å

Solvent-accessible surface area (backbone atoms only — not comparable to full-atom values): 4888 Å² total; per-residue (Å²): 121,81,81,60,58,93,67,38,38,56,20,42,46,59,35,54,56,88,54,74,67,40,58,28,44,79,67,65,70,37,92,68,69,73,67,83,86,60,42,54,24,64,31,30,36,24,33,35,93,89,65,53,47,33,29,39,51,34,47,74,51,42,11,27,75,43,69,40,28,34,33,46,54,91,71,46,41,76,50,58,88,87,60,73,67,123

pLDDT: mean 94.88, std 5.76, range [59.03, 98.5]